Protein AF-A0A1I2YRM5-F1 (afdb_monomer_lite)

Foldseek 3Di:
DDPVPWDWDWDDDPPDIDIDIHPQWDWDADPFAIKIKHWPFQDPAFGGKMKIWGDGDDDDPDFDKDKDKTKMWIWDAGDDPDDDDDDRIDIDIDIDIDIDGDDDD

pLDDT: mean 89.1, std 12.2, range [50.88, 98.31]

Sequence (105 aa):
MGINGKRHFTYQDLQQTLNFSGAEIGQADNEIGTLVTVTIRMTVDTGGTTFRILLPRINIPGEQMVSVRTIGITTLHRFSIVPASGQRDFFTVTRLSGSASRVFF

Secondary structure (DSSP, 8-state):
--TTS--EEEEE-SS-EEEEEGGGSEEEEETTEEEEEEEEEEETTTEEEEEEEEE------TT--EEEEEEEEEEEEE--SS---S--EEEEEEEEEEEE-----

Structure (mmCIF, N/CA/C/O backbone):
data_AF-A0A1I2YRM5-F1
#
_entry.id   AF-A0A1I2YRM5-F1
#
loop_
_atom_site.group_PDB
_atom_site.id
_atom_site.type_symbol
_atom_site.label_atom_id
_atom_site.label_alt_id
_atom_site.label_comp_id
_atom_site.label_asym_id
_atom_site.label_entity_id
_atom_site.label_seq_id
_atom_site.pdbx_PDB_ins_code
_atom_site.Cartn_x
_atom_site.Cartn_y
_atom_site.Cartn_z
_atom_site.occupancy
_atom_site.B_iso_or_equiv
_atom_site.auth_seq_id
_atom_site.auth_comp_id
_atom_site.auth_asym_id
_atom_site.auth_atom_id
_atom_site.pdbx_PDB_model_num
ATOM 1 N N . MET A 1 1 ? -11.411 10.585 5.305 1.00 51.16 1 MET A N 1
ATOM 2 C CA . MET A 1 1 ? -12.081 11.420 4.282 1.00 51.16 1 MET A CA 1
ATOM 3 C C . MET A 1 1 ? -11.965 12.857 4.753 1.00 51.16 1 MET A C 1
ATOM 5 O O . MET A 1 1 ? -12.178 13.086 5.935 1.00 51.16 1 MET A O 1
ATOM 9 N N . GLY A 1 2 ? -11.541 13.778 3.893 1.00 50.88 2 GLY A N 1
ATOM 10 C CA . GLY A 1 2 ? -11.461 15.199 4.216 1.00 50.88 2 GLY A CA 1
ATOM 11 C C . GLY A 1 2 ? -12.789 15.880 3.917 1.00 50.88 2 GLY A C 1
ATOM 12 O O . GLY A 1 2 ? -13.660 15.296 3.274 1.00 50.88 2 GLY A O 1
ATOM 13 N N . ILE A 1 3 ? -12.892 17.132 4.343 1.00 54.03 3 ILE A N 1
ATOM 14 C CA . ILE A 1 3 ? -14.060 18.038 4.326 1.00 54.03 3 ILE A CA 1
ATOM 15 C C . ILE A 1 3 ? -14.752 18.168 2.943 1.00 54.03 3 ILE A C 1
ATOM 17 O O . ILE A 1 3 ? -15.849 18.697 2.834 1.00 54.03 3 ILE A O 1
ATOM 21 N N . ASN A 1 4 ? -14.146 17.622 1.883 1.00 63.38 4 ASN A N 1
ATOM 22 C CA . ASN A 1 4 ? -14.601 17.702 0.494 1.00 63.38 4 ASN A CA 1
ATOM 23 C C . ASN A 1 4 ? -15.167 16.364 -0.042 1.00 63.38 4 ASN A C 1
ATOM 25 O O . ASN A 1 4 ? -15.300 16.206 -1.254 1.00 63.38 4 ASN A O 1
ATOM 29 N N . GLY A 1 5 ? -15.380 15.352 0.815 1.00 71.88 5 GLY A N 1
ATOM 30 C CA . GLY A 1 5 ? -15.853 14.011 0.418 1.00 71.88 5 GLY A CA 1
ATOM 31 C C . GLY A 1 5 ? -14.838 13.180 -0.385 1.00 71.88 5 GLY A C 1
ATOM 32 O O . GLY A 1 5 ? -15.154 12.101 -0.886 1.00 71.88 5 GLY A O 1
ATOM 33 N N . LYS A 1 6 ? -13.602 13.675 -0.525 1.00 83.31 6 LYS A N 1
ATOM 34 C CA . LYS A 1 6 ? -12.525 12.994 -1.248 1.00 83.31 6 LYS A CA 1
ATOM 35 C C . LYS A 1 6 ? -11.825 11.985 -0.346 1.00 83.31 6 LYS A C 1
ATOM 37 O O . LYS A 1 6 ? -11.611 12.221 0.846 1.00 83.31 6 LYS A O 1
ATOM 42 N N . ARG A 1 7 ? -11.428 10.860 -0.944 1.00 89.00 7 ARG A N 1
ATOM 43 C CA . ARG A 1 7 ? -10.580 9.844 -0.305 1.00 89.00 7 ARG A CA 1
ATOM 44 C C . ARG A 1 7 ? -9.248 10.481 0.082 1.00 89.00 7 ARG A C 1
ATOM 46 O O . ARG A 1 7 ? -8.753 11.319 -0.666 1.00 89.00 7 ARG A O 1
ATOM 53 N N . HIS A 1 8 ? -8.689 10.068 1.216 1.00 94.38 8 HIS A N 1
ATOM 54 C CA . HIS A 1 8 ? -7.344 10.446 1.648 1.00 94.38 8 HIS A CA 1
ATOM 55 C C . HIS A 1 8 ? -6.553 9.199 1.995 1.00 94.38 8 HIS A C 1
ATOM 57 O O . HIS A 1 8 ? -7.115 8.233 2.515 1.00 94.38 8 HIS A O 1
ATOM 63 N N . PHE A 1 9 ? -5.259 9.258 1.724 1.00 96.38 9 PHE A N 1
ATOM 64 C CA . PHE A 1 9 ? -4.312 8.216 2.060 1.00 96.38 9 PHE A CA 1
ATOM 65 C C . PHE A 1 9 ? -3.026 8.874 2.548 1.00 96.38 9 PHE A C 1
ATOM 67 O O . PHE A 1 9 ? -2.486 9.737 1.860 1.00 96.38 9 PHE A O 1
ATOM 74 N N . THR A 1 10 ? -2.532 8.452 3.707 1.00 97.38 10 THR A N 1
ATOM 75 C CA . THR A 1 10 ? -1.221 8.866 4.209 1.00 97.38 10 THR A CA 1
ATOM 76 C C . THR A 1 10 ? -0.305 7.655 4.202 1.00 97.38 10 THR A C 1
ATOM 78 O O . THR A 1 10 ? -0.610 6.630 4.810 1.00 97.38 10 THR A O 1
ATOM 81 N N . TYR A 1 11 ? 0.805 7.773 3.483 1.00 97.00 11 TYR A N 1
ATOM 82 C CA . TYR A 1 11 ? 1.901 6.817 3.509 1.00 97.00 11 TYR A CA 1
ATOM 83 C C . TYR A 1 11 ? 3.014 7.383 4.385 1.00 97.00 11 TYR A C 1
ATOM 85 O O . TYR A 1 11 ? 3.382 8.546 4.225 1.00 97.00 11 TYR A O 1
ATOM 93 N N . GLN A 1 12 ? 3.572 6.566 5.271 1.00 96.06 12 GLN A N 1
ATOM 94 C CA . GLN A 1 12 ? 4.714 6.952 6.087 1.00 96.06 12 GLN A CA 1
ATOM 95 C C . GLN A 1 12 ? 5.691 5.787 6.204 1.00 96.06 12 GLN A C 1
ATOM 97 O O . GLN A 1 12 ? 5.295 4.656 6.486 1.00 96.06 12 GLN A O 1
ATOM 102 N N . ASP A 1 13 ? 6.970 6.086 6.016 1.00 92.19 13 ASP A N 1
ATOM 103 C CA . ASP A 1 13 ? 8.081 5.196 6.327 1.00 92.19 13 ASP A CA 1
ATOM 104 C C . ASP A 1 13 ? 9.171 5.957 7.104 1.00 92.19 13 ASP A C 1
ATOM 106 O O . ASP A 1 13 ? 8.948 7.063 7.597 1.00 92.19 13 ASP A O 1
ATOM 110 N N . LEU A 1 14 ? 10.349 5.347 7.255 1.00 91.94 14 LEU A N 1
ATOM 111 C CA . LEU A 1 14 ? 11.475 5.947 7.977 1.00 91.94 14 LEU A CA 1
ATOM 112 C C . LEU A 1 14 ? 12.058 7.193 7.288 1.00 91.94 14 LEU A C 1
ATOM 114 O O . LEU A 1 14 ? 12.817 7.925 7.915 1.00 91.94 14 LEU A O 1
ATOM 118 N N . GLN A 1 15 ? 11.764 7.410 6.005 1.00 92.94 15 GLN A N 1
ATOM 119 C CA . GLN A 1 15 ? 12.371 8.456 5.183 1.00 92.94 15 GLN A CA 1
ATOM 120 C C . GLN A 1 15 ? 11.406 9.604 4.890 1.00 92.94 15 GLN A C 1
ATOM 122 O O . GLN A 1 15 ? 11.851 10.738 4.723 1.00 92.94 15 GLN A O 1
ATOM 127 N N . GLN A 1 16 ? 10.104 9.328 4.786 1.00 92.88 16 GLN A N 1
ATOM 128 C CA . GLN A 1 16 ? 9.1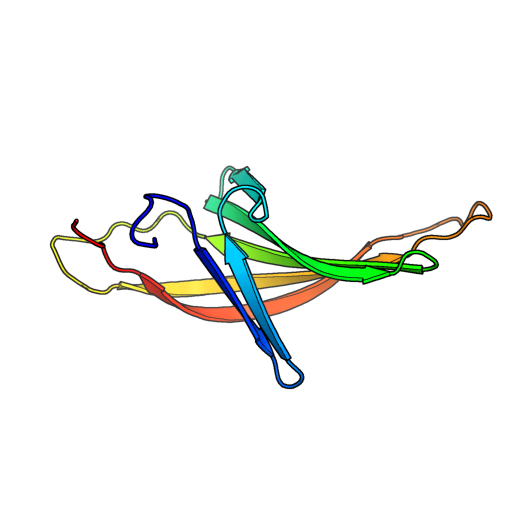39 10.313 4.304 1.00 92.88 16 GLN A CA 1
ATOM 129 C C . GLN A 1 16 ? 7.712 10.076 4.801 1.00 92.88 16 GLN A C 1
ATOM 131 O O . GLN A 1 16 ? 7.315 8.972 5.171 1.00 92.88 16 GLN A O 1
ATOM 136 N N . THR A 1 17 ? 6.918 11.146 4.744 1.00 97.19 17 THR A N 1
ATOM 137 C CA . THR A 1 17 ? 5.456 11.114 4.850 1.00 97.19 17 THR A CA 1
ATOM 138 C C . THR A 1 17 ? 4.867 11.715 3.581 1.00 97.19 17 THR A C 1
ATOM 140 O O . THR A 1 17 ? 5.220 12.831 3.206 1.00 97.19 17 THR A O 1
ATOM 143 N N . LEU A 1 18 ? 3.967 10.986 2.928 1.00 97.12 18 LEU A N 1
ATOM 144 C CA . LEU A 1 18 ? 3.291 11.399 1.701 1.00 97.12 18 LEU A CA 1
ATOM 145 C C . LEU A 1 18 ? 1.781 11.380 1.922 1.00 97.12 18 LEU A C 1
ATOM 147 O O . LEU A 1 18 ? 1.246 10.451 2.527 1.00 97.12 18 LEU A O 1
ATOM 151 N N . ASN A 1 19 ? 1.094 12.395 1.407 1.00 97.50 19 ASN A N 1
ATOM 152 C CA . ASN A 1 19 ? -0.353 12.527 1.507 1.00 97.50 19 ASN A CA 1
ATOM 153 C C . ASN A 1 19 ? -0.954 12.549 0.107 1.00 97.50 19 ASN A C 1
ATOM 155 O O . ASN A 1 19 ? -0.500 13.306 -0.744 1.00 97.50 19 ASN A O 1
ATOM 159 N N . PHE A 1 20 ? -1.985 11.740 -0.096 1.00 96.62 20 PHE A N 1
ATOM 160 C CA . PHE A 1 20 ? -2.686 11.600 -1.365 1.00 96.62 20 PHE A CA 1
ATOM 161 C C . PHE A 1 20 ? -4.169 11.873 -1.165 1.00 96.62 20 PHE A C 1
ATOM 163 O O . PHE A 1 20 ? -4.731 11.618 -0.090 1.00 96.62 20 PHE A O 1
ATOM 170 N N . SER A 1 21 ? -4.822 12.354 -2.215 1.00 95.94 21 SER A N 1
ATOM 171 C CA . SER A 1 21 ? -6.245 12.641 -2.217 1.00 95.94 21 SER A CA 1
ATOM 172 C C . SER A 1 21 ? -6.907 12.370 -3.567 1.00 95.94 21 SER A C 1
ATOM 174 O O . SER A 1 21 ? -6.308 12.499 -4.633 1.00 95.94 21 SER A O 1
ATOM 176 N N . GLY A 1 22 ? -8.191 12.009 -3.536 1.00 94.19 22 GLY A N 1
ATOM 177 C CA . GLY A 1 22 ? -9.004 11.887 -4.750 1.00 94.19 22 GLY A CA 1
ATOM 178 C C . GLY A 1 22 ? -8.399 10.941 -5.797 1.00 94.19 22 GLY A C 1
ATOM 179 O O . GLY A 1 22 ? -8.263 9.749 -5.537 1.00 94.19 22 GLY A O 1
ATOM 180 N N . ALA A 1 23 ? -8.072 11.476 -6.979 1.00 94.75 23 ALA A N 1
ATOM 181 C CA . ALA A 1 23 ? -7.596 10.711 -8.136 1.00 94.75 23 ALA A CA 1
ATOM 182 C C . ALA A 1 23 ? -6.158 10.177 -7.995 1.00 94.75 23 ALA A C 1
ATOM 184 O O . ALA A 1 23 ? -5.764 9.292 -8.747 1.00 94.75 23 ALA A O 1
ATOM 185 N N . GLU A 1 24 ? -5.391 10.666 -7.018 1.00 95.25 24 GLU A N 1
ATOM 186 C CA . GLU A 1 24 ? -4.059 10.132 -6.694 1.00 95.25 24 GLU A CA 1
ATOM 187 C C . GLU A 1 24 ? -4.138 8.732 -6.055 1.00 95.25 24 GLU A C 1
ATOM 189 O O . GLU A 1 24 ? -3.129 8.039 -5.927 1.00 95.25 24 GLU A O 1
ATOM 194 N N . ILE A 1 25 ? -5.343 8.319 -5.643 1.00 97.25 25 ILE A N 1
ATOM 195 C CA . ILE A 1 25 ? -5.619 7.061 -4.957 1.00 97.25 25 ILE A CA 1
ATOM 196 C C . ILE A 1 25 ? -6.379 6.133 -5.907 1.00 97.25 25 ILE A C 1
ATOM 198 O O . ILE A 1 25 ? -7.595 6.254 -6.093 1.00 97.25 25 ILE A O 1
ATOM 202 N N . GLY A 1 26 ? -5.664 5.161 -6.468 1.00 97.06 26 GLY A N 1
ATOM 203 C CA . GLY A 1 26 ? -6.261 4.081 -7.247 1.00 97.06 26 GLY A CA 1
ATOM 204 C C . GLY A 1 26 ? -6.962 3.063 -6.347 1.00 97.06 26 GLY A C 1
ATOM 205 O O . GLY A 1 26 ? -6.493 2.773 -5.245 1.00 97.06 26 GLY A O 1
ATOM 206 N N . GLN A 1 27 ? -8.073 2.498 -6.816 1.00 96.75 27 GLN A N 1
ATOM 207 C CA . GLN A 1 27 ? -8.775 1.402 -6.147 1.00 96.75 27 GLN A CA 1
ATOM 208 C C . GLN A 1 27 ? -9.170 0.335 -7.161 1.00 96.75 27 GLN A C 1
ATOM 210 O O . GLN A 1 27 ? -9.651 0.664 -8.244 1.00 96.75 27 GLN A O 1
ATOM 215 N N . ALA A 1 28 ? -8.981 -0.926 -6.789 1.00 97.75 28 ALA A N 1
ATOM 216 C CA . ALA A 1 28 ? -9.468 -2.072 -7.539 1.00 97.75 28 ALA A CA 1
ATOM 217 C C . ALA A 1 28 ? -10.071 -3.087 -6.565 1.00 97.75 28 ALA A C 1
ATOM 219 O O . ALA A 1 28 ? -9.371 -3.595 -5.686 1.00 97.75 28 ALA A O 1
ATOM 220 N N . ASP A 1 29 ? -11.362 -3.365 -6.712 1.00 97.25 29 ASP A N 1
ATOM 221 C CA . ASP A 1 29 ? -12.024 -4.420 -5.952 1.00 97.25 29 ASP A CA 1
ATOM 222 C C . ASP A 1 29 ? -11.613 -5.796 -6.479 1.00 97.25 29 ASP A C 1
ATOM 224 O O . ASP A 1 29 ? -11.416 -5.993 -7.678 1.00 97.25 29 ASP A O 1
ATOM 228 N N . ASN A 1 30 ? -11.472 -6.749 -5.565 1.00 94.44 30 ASN A N 1
ATOM 229 C CA . ASN A 1 30 ? -11.144 -8.137 -5.853 1.00 94.44 30 ASN A CA 1
ATOM 230 C C . ASN A 1 30 ? -11.891 -9.083 -4.893 1.00 94.44 30 ASN A C 1
ATOM 232 O O . ASN A 1 30 ? -12.652 -8.678 -4.003 1.00 94.44 30 ASN A O 1
ATOM 236 N N . GLU A 1 31 ? -11.700 -10.382 -5.089 1.00 96.00 31 GLU A N 1
ATOM 237 C CA . GLU A 1 31 ? -12.362 -11.436 -4.326 1.00 96.00 31 GLU A CA 1
ATOM 238 C C . GLU A 1 31 ? -11.998 -11.434 -2.831 1.00 96.00 31 GLU A C 1
ATOM 240 O O . GLU A 1 31 ? -12.815 -11.859 -2.012 1.00 96.00 31 GLU A O 1
ATOM 245 N N . ILE A 1 32 ? -10.836 -10.880 -2.462 1.00 95.00 32 ILE A N 1
ATOM 246 C CA . ILE A 1 32 ? -10.319 -10.830 -1.084 1.00 95.00 32 ILE A CA 1
ATOM 247 C C . ILE A 1 32 ? -10.427 -9.445 -0.413 1.00 95.00 32 ILE A C 1
ATOM 249 O O . ILE A 1 32 ? -10.091 -9.310 0.765 1.00 95.00 32 ILE A O 1
ATOM 253 N N . GLY A 1 33 ? -10.923 -8.417 -1.108 1.00 96.50 33 GLY A N 1
ATOM 254 C CA . GLY A 1 33 ? -11.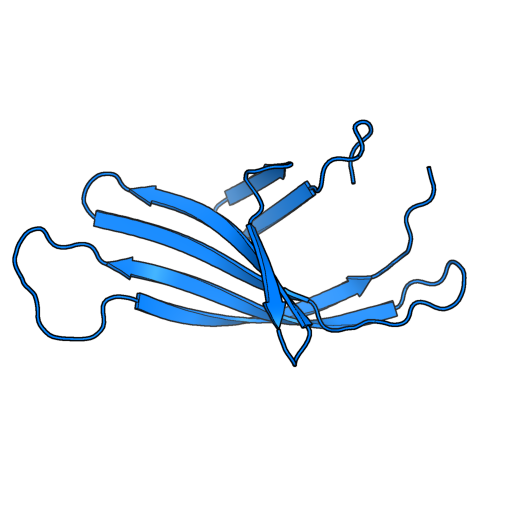030 -7.052 -0.585 1.00 96.50 33 GLY A CA 1
ATOM 255 C C . GLY A 1 33 ? -10.888 -5.968 -1.654 1.00 96.50 33 GLY A C 1
ATOM 256 O O . GLY A 1 33 ? -11.197 -6.184 -2.820 1.00 96.50 33 GLY A O 1
ATOM 257 N N . THR A 1 34 ? -10.408 -4.793 -1.252 1.00 97.69 34 THR A N 1
ATOM 258 C CA . THR A 1 34 ? -10.116 -3.670 -2.155 1.00 97.69 34 THR A CA 1
ATOM 259 C C . THR A 1 34 ? -8.622 -3.377 -2.121 1.00 97.69 34 THR A C 1
ATOM 261 O O . THR A 1 34 ? -8.057 -3.099 -1.063 1.00 97.69 34 THR A O 1
ATOM 264 N N . LEU A 1 35 ? -7.960 -3.411 -3.274 1.00 98.12 35 LEU A N 1
ATOM 265 C CA . LEU A 1 35 ? -6.563 -3.019 -3.408 1.00 98.12 35 LEU A CA 1
ATOM 266 C C . LEU A 1 35 ? -6.478 -1.506 -3.623 1.00 98.12 35 LEU A C 1
ATOM 268 O O . LEU A 1 35 ? -6.873 -0.993 -4.670 1.00 98.12 35 LEU A O 1
ATOM 272 N N . VAL A 1 36 ? -5.955 -0.786 -2.634 1.00 98.06 36 VAL A N 1
ATOM 273 C CA . VAL A 1 36 ? -5.741 0.664 -2.712 1.00 98.06 36 VAL A CA 1
ATOM 274 C C . VAL A 1 36 ? -4.298 0.927 -3.111 1.00 98.06 36 VAL A C 1
ATOM 276 O O . VAL A 1 36 ? -3.394 0.372 -2.496 1.00 98.06 36 VAL A O 1
ATOM 279 N N . THR A 1 37 ? -4.079 1.754 -4.131 1.00 98.19 37 THR A N 1
ATOM 280 C CA . THR A 1 37 ? -2.761 2.008 -4.732 1.00 98.19 37 THR A CA 1
ATOM 281 C C . THR A 1 37 ? -2.428 3.495 -4.717 1.00 98.19 37 THR A C 1
ATOM 283 O O . THR A 1 37 ? -3.262 4.314 -5.098 1.00 98.19 37 THR A O 1
ATOM 286 N N . VAL A 1 38 ? -1.191 3.825 -4.347 1.00 97.56 38 VAL A N 1
ATOM 287 C CA . VAL A 1 38 ? -0.603 5.167 -4.469 1.00 97.56 38 VAL A CA 1
ATOM 288 C C . VAL A 1 38 ? 0.813 5.072 -5.041 1.00 97.56 38 VAL A C 1
ATOM 290 O O . VAL A 1 38 ? 1.525 4.089 -4.815 1.00 97.56 38 VAL A O 1
ATOM 293 N N . THR A 1 39 ? 1.245 6.092 -5.777 1.00 96.06 39 THR A N 1
ATOM 294 C CA . THR A 1 39 ? 2.626 6.186 -6.274 1.00 96.06 39 THR A CA 1
ATOM 295 C C . THR A 1 39 ? 3.471 6.946 -5.260 1.00 96.06 39 THR A C 1
ATOM 297 O O . THR A 1 39 ? 3.277 8.141 -5.075 1.00 96.06 39 THR A O 1
ATOM 300 N N . ILE A 1 40 ? 4.412 6.265 -4.601 1.00 95.56 40 ILE A N 1
ATOM 301 C CA . ILE A 1 40 ? 5.245 6.857 -3.537 1.00 95.56 40 ILE A CA 1
ATOM 302 C C . ILE A 1 40 ? 6.572 7.422 -4.054 1.00 95.56 40 ILE A C 1
ATOM 304 O O . ILE A 1 40 ? 7.249 8.170 -3.357 1.00 95.56 40 ILE A O 1
ATOM 308 N N . ARG A 1 41 ? 6.966 7.064 -5.280 1.00 91.81 41 ARG A N 1
ATOM 309 C CA . ARG A 1 41 ? 8.115 7.652 -5.970 1.00 91.81 41 ARG A CA 1
ATOM 310 C C . ARG A 1 41 ? 7.913 7.548 -7.475 1.00 91.81 41 ARG A C 1
ATOM 312 O O . ARG A 1 41 ? 7.709 6.451 -7.984 1.00 91.81 41 ARG A O 1
ATOM 319 N N . MET A 1 42 ? 8.017 8.669 -8.178 1.00 79.19 42 MET A N 1
ATOM 320 C CA . MET A 1 42 ? 8.105 8.691 -9.638 1.00 79.19 42 MET A CA 1
ATOM 321 C C . MET A 1 42 ? 9.563 8.929 -10.030 1.00 79.19 42 MET A C 1
ATOM 323 O O . MET A 1 42 ? 10.174 9.865 -9.514 1.00 79.19 42 MET A O 1
ATOM 327 N N . THR A 1 43 ? 10.139 8.111 -10.910 1.00 68.19 43 THR A N 1
ATOM 328 C CA . THR A 1 43 ? 11.457 8.396 -11.492 1.00 68.19 43 THR A CA 1
ATOM 329 C C . THR A 1 43 ? 11.357 8.388 -13.012 1.00 68.19 43 THR A C 1
ATOM 331 O O . THR A 1 43 ? 11.160 7.351 -13.633 1.00 68.19 43 THR A O 1
ATOM 334 N N . VAL A 1 44 ? 11.512 9.568 -13.618 1.00 59.44 44 VAL A N 1
ATOM 335 C CA . VAL A 1 44 ? 11.359 9.787 -15.070 1.00 59.44 44 VAL A CA 1
ATOM 336 C C . VAL A 1 44 ? 12.215 8.810 -15.895 1.00 59.44 44 VAL A C 1
ATOM 338 O O . VAL A 1 44 ? 11.777 8.356 -16.948 1.00 59.44 44 VAL A O 1
ATOM 341 N N . ASP A 1 45 ? 13.372 8.401 -15.363 1.00 55.19 45 ASP A N 1
ATOM 342 C CA . ASP A 1 45 ? 14.398 7.696 -16.140 1.00 55.19 45 ASP A CA 1
ATOM 343 C C . ASP A 1 45 ? 14.539 6.199 -15.792 1.00 55.19 45 ASP A C 1
ATOM 345 O O . ASP A 1 45 ? 15.126 5.436 -16.557 1.00 55.19 45 ASP A O 1
ATOM 349 N N . THR A 1 46 ? 14.036 5.751 -14.632 1.00 57.72 46 THR A N 1
ATOM 350 C CA . THR A 1 46 ? 14.322 4.402 -14.079 1.00 57.72 46 THR A CA 1
ATOM 351 C C . THR A 1 46 ? 13.084 3.600 -13.669 1.00 57.72 46 THR A C 1
ATOM 353 O O . THR A 1 46 ? 13.204 2.416 -13.337 1.00 57.72 46 THR A O 1
ATOM 356 N N . GLY A 1 47 ? 11.897 4.210 -13.742 1.00 74.25 47 GLY A N 1
ATOM 357 C CA . GLY A 1 47 ? 10.612 3.587 -13.441 1.00 74.25 47 GLY A CA 1
ATOM 358 C C . GLY A 1 47 ? 9.887 4.262 -12.278 1.00 74.25 47 GLY A C 1
ATOM 359 O O . GLY A 1 47 ? 9.687 5.472 -12.253 1.00 74.25 47 GLY A O 1
ATOM 360 N N . GLY A 1 48 ? 9.404 3.486 -11.315 1.00 90.94 48 GLY A N 1
ATOM 361 C CA . GLY A 1 48 ? 8.652 4.068 -10.208 1.00 90.94 48 GLY A CA 1
ATOM 362 C C . GLY A 1 48 ? 8.432 3.099 -9.070 1.00 90.94 48 GLY A C 1
ATOM 363 O O . GLY A 1 48 ? 8.586 1.888 -9.222 1.00 90.94 48 GLY A O 1
ATOM 364 N N . THR A 1 49 ? 8.036 3.641 -7.927 1.00 94.00 49 THR A N 1
ATOM 365 C CA . THR A 1 49 ? 7.655 2.846 -6.768 1.00 94.00 49 THR A CA 1
ATOM 366 C C . THR A 1 49 ? 6.212 3.139 -6.418 1.00 94.00 49 THR A C 1
ATOM 368 O O . THR A 1 49 ? 5.831 4.286 -6.168 1.00 94.00 49 THR A O 1
ATOM 371 N N . THR A 1 50 ? 5.409 2.086 -6.365 1.00 96.88 50 THR A N 1
ATOM 372 C CA . THR A 1 50 ? 4.034 2.154 -5.877 1.00 96.88 50 THR A CA 1
ATOM 373 C C . THR A 1 50 ? 3.925 1.437 -4.546 1.00 96.88 50 THR A C 1
ATOM 375 O O . THR A 1 50 ? 4.598 0.435 -4.299 1.00 96.88 50 THR A O 1
ATOM 378 N N . PHE A 1 51 ? 3.057 1.953 -3.690 1.00 98.00 51 PHE A N 1
ATOM 379 C CA . PHE A 1 51 ? 2.606 1.252 -2.506 1.00 98.00 51 PHE A CA 1
ATOM 380 C C . PHE A 1 51 ? 1.157 0.835 -2.705 1.00 98.00 51 PHE A C 1
ATOM 382 O O . PHE A 1 51 ? 0.333 1.610 -3.197 1.00 98.00 51 PHE A O 1
ATOM 389 N N . ARG A 1 52 ? 0.847 -0.397 -2.311 1.00 98.25 52 ARG A N 1
ATOM 390 C CA . ARG A 1 52 ? -0.512 -0.923 -2.296 1.00 98.25 52 ARG A CA 1
ATOM 391 C C . ARG A 1 52 ? -0.843 -1.451 -0.918 1.00 98.25 52 ARG A C 1
ATOM 393 O O . ARG A 1 52 ? 0.000 -2.083 -0.297 1.00 98.25 52 ARG A O 1
ATOM 400 N N . ILE A 1 53 ? -2.070 -1.255 -0.464 1.00 98.06 53 ILE A N 1
ATOM 401 C CA . ILE A 1 53 ? -2.608 -1.950 0.706 1.00 98.06 53 ILE A CA 1
ATOM 402 C C . ILE A 1 53 ? -3.829 -2.751 0.280 1.00 98.06 53 ILE A C 1
ATOM 404 O O . ILE A 1 53 ? -4.692 -2.247 -0.443 1.00 98.06 53 ILE A O 1
ATOM 408 N N . LEU A 1 54 ? -3.899 -4.003 0.725 1.00 97.94 54 LEU A N 1
ATOM 409 C CA . LEU A 1 54 ? -5.121 -4.779 0.603 1.00 97.94 54 LEU A CA 1
ATOM 410 C C . LEU A 1 54 ? -6.034 -4.412 1.772 1.00 97.94 54 LEU A C 1
ATOM 412 O O . LEU A 1 54 ? -5.700 -4.662 2.925 1.00 97.94 54 LEU A O 1
ATOM 416 N N . LEU A 1 55 ? -7.182 -3.810 1.509 1.00 96.88 55 LEU A N 1
ATOM 417 C CA . LEU A 1 55 ? -8.189 -3.574 2.535 1.00 96.88 55 LEU A CA 1
ATOM 418 C C . LEU A 1 55 ? -9.156 -4.760 2.544 1.00 96.88 55 LEU A C 1
ATOM 420 O O . LEU A 1 55 ? -9.886 -4.934 1.567 1.00 96.88 55 LEU A O 1
ATOM 424 N N . PRO A 1 56 ? -9.169 -5.595 3.599 1.00 96.69 56 PRO A N 1
ATOM 425 C CA . PRO A 1 56 ? -10.129 -6.683 3.680 1.00 96.69 56 PRO A CA 1
ATOM 426 C C . PRO A 1 56 ? -11.547 -6.130 3.853 1.00 96.69 56 PRO A C 1
ATOM 428 O O . PRO A 1 56 ? -11.751 -4.995 4.291 1.00 96.69 56 PRO A O 1
ATOM 431 N N . ARG A 1 57 ? -12.548 -6.960 3.554 1.00 94.69 57 ARG A N 1
ATOM 432 C CA . ARG A 1 57 ? -13.944 -6.645 3.875 1.00 94.69 57 ARG A CA 1
ATOM 433 C C . ARG A 1 57 ? -14.107 -6.676 5.393 1.00 94.69 57 ARG A C 1
ATOM 435 O O . ARG A 1 57 ? -13.952 -7.726 6.010 1.00 94.69 57 ARG A O 1
ATOM 442 N N . ILE A 1 58 ? -14.392 -5.524 5.990 1.00 92.75 58 ILE A N 1
ATOM 443 C CA . ILE A 1 58 ? -14.497 -5.364 7.444 1.00 92.75 58 ILE A CA 1
ATOM 444 C C . ILE A 1 58 ? -15.931 -4.980 7.785 1.00 92.75 58 ILE A C 1
ATOM 446 O O . ILE A 1 58 ? -16.464 -4.010 7.249 1.00 92.75 58 ILE A O 1
ATOM 450 N N . ASN A 1 59 ? -16.545 -5.724 8.703 1.00 92.06 59 ASN A N 1
ATOM 451 C CA . ASN A 1 59 ? -17.803 -5.321 9.314 1.00 92.06 59 ASN A CA 1
ATOM 452 C C . ASN A 1 59 ? -17.507 -4.515 10.585 1.00 92.06 59 ASN A C 1
ATOM 454 O O . ASN A 1 59 ? -16.811 -5.001 11.474 1.00 92.06 59 ASN A O 1
ATOM 458 N N . ILE A 1 60 ? -18.030 -3.292 10.664 1.00 91.06 60 ILE A N 1
ATOM 459 C CA . ILE A 1 60 ? -17.847 -2.388 11.806 1.00 91.06 60 ILE A CA 1
ATOM 460 C C . ILE A 1 60 ? -19.210 -2.217 12.488 1.00 91.06 60 ILE A C 1
ATOM 462 O O . ILE A 1 60 ? -20.076 -1.539 1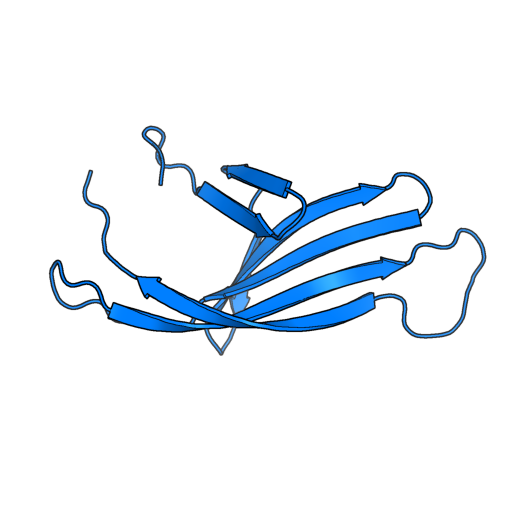1.919 1.00 91.06 60 ILE A O 1
ATOM 466 N N . PRO A 1 61 ? -19.442 -2.841 13.658 1.00 86.38 61 PRO A N 1
ATOM 467 C CA . PRO A 1 61 ? -20.706 -2.721 14.373 1.00 86.38 61 PRO A CA 1
ATOM 468 C C . PRO A 1 61 ? -20.807 -1.360 15.082 1.00 86.38 61 PRO A C 1
ATOM 470 O O . PRO A 1 61 ? -19.982 -1.022 15.929 1.00 86.38 61 PRO A O 1
ATOM 473 N N . GLY A 1 62 ? -21.844 -0.583 14.761 1.00 83.81 62 GLY A N 1
ATOM 474 C CA . GLY A 1 62 ? -22.096 0.720 15.391 1.00 83.81 62 GLY A CA 1
ATOM 475 C C . GLY A 1 62 ? -20.953 1.722 15.183 1.00 83.81 62 GLY A C 1
ATOM 476 O O . GLY A 1 62 ? -20.438 1.862 14.074 1.00 83.81 62 GLY A O 1
ATOM 477 N N . GLU A 1 63 ? -20.570 2.415 16.256 1.00 75.50 63 GLU A N 1
ATOM 478 C CA . GLU A 1 63 ? -19.486 3.415 16.279 1.00 75.50 63 GLU A CA 1
ATOM 479 C C . GLU A 1 63 ? -18.140 2.834 16.746 1.00 75.50 63 GLU A C 1
ATOM 481 O O . GLU A 1 63 ? -17.222 3.560 17.121 1.00 75.50 63 GLU A O 1
ATOM 486 N N . GLN A 1 64 ? -18.011 1.507 16.759 1.00 82.69 64 GLN A N 1
ATOM 487 C CA . GLN A 1 64 ? -16.831 0.848 17.307 1.00 82.69 64 GLN A CA 1
ATOM 488 C C . GLN A 1 64 ? -15.620 0.950 16.374 1.00 82.69 64 GLN A C 1
ATOM 490 O O . GLN A 1 64 ? -15.733 1.086 15.154 1.00 82.69 64 GLN A O 1
ATOM 495 N N . MET A 1 65 ? -14.438 0.822 16.973 1.00 91.25 65 MET A N 1
ATOM 496 C CA . MET A 1 65 ? -13.180 0.629 16.264 1.00 91.25 65 MET A CA 1
ATOM 497 C C . MET A 1 65 ? -12.851 -0.868 16.217 1.00 91.25 65 MET A C 1
ATOM 499 O O . MET A 1 65 ? -12.847 -1.534 17.250 1.00 91.25 65 MET A O 1
ATOM 503 N N . VAL A 1 66 ? -12.550 -1.397 15.031 1.00 94.81 66 VAL A N 1
ATOM 504 C CA . VAL A 1 66 ? -12.220 -2.819 14.833 1.00 94.81 66 VAL A CA 1
ATOM 505 C C . VAL A 1 66 ? -10.759 -2.954 14.432 1.00 94.81 66 VAL A C 1
ATOM 507 O O . VAL A 1 66 ? -10.305 -2.258 13.524 1.00 94.81 66 VAL A O 1
ATOM 510 N N . SER A 1 67 ? -10.019 -3.854 15.086 1.00 96.06 67 SER A N 1
ATOM 511 C CA 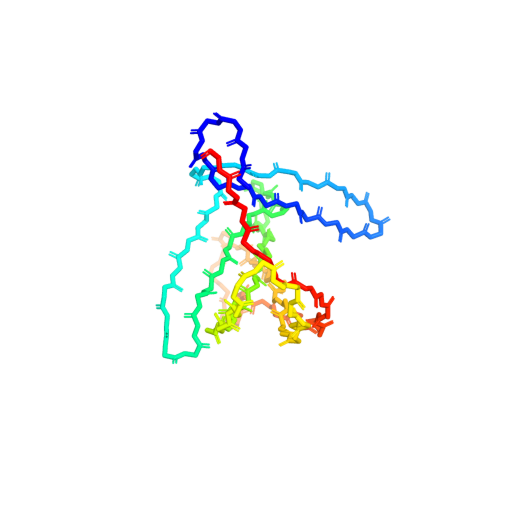. SER A 1 67 ? -8.636 -4.150 14.702 1.00 96.06 67 SER A CA 1
ATOM 512 C C . SER A 1 67 ? -8.587 -4.820 13.329 1.00 96.06 67 SER A C 1
ATOM 514 O O . SER A 1 67 ? -9.343 -5.746 13.040 1.00 96.06 67 SER A O 1
ATOM 516 N N . VAL A 1 68 ? -7.659 -4.366 12.493 1.00 96.75 68 VAL A N 1
ATOM 517 C CA . VAL A 1 68 ? -7.423 -4.880 11.146 1.00 96.75 68 VAL A CA 1
ATOM 518 C C . VAL A 1 68 ? -5.985 -5.352 11.051 1.00 96.75 68 VAL A C 1
ATOM 520 O O . VAL A 1 68 ? -5.053 -4.631 11.406 1.00 96.75 68 VAL A O 1
ATOM 523 N N . ARG A 1 69 ? -5.799 -6.555 10.514 1.00 98.00 69 ARG A N 1
ATOM 524 C CA . ARG A 1 69 ? -4.495 -7.062 10.087 1.00 98.00 69 ARG A CA 1
ATOM 525 C C . ARG A 1 69 ? -4.543 -7.292 8.593 1.00 98.00 69 ARG A C 1
ATOM 527 O O . ARG A 1 69 ? -5.487 -7.896 8.094 1.00 98.00 69 ARG A O 1
ATOM 534 N N . THR A 1 70 ? -3.540 -6.795 7.887 1.00 97.94 70 THR A N 1
ATOM 535 C CA . THR A 1 70 ? -3.466 -6.924 6.434 1.00 97.94 70 THR A CA 1
ATOM 536 C C . THR A 1 70 ? -2.020 -6.850 5.945 1.00 97.94 70 THR A C 1
ATOM 538 O O . THR A 1 70 ? -1.080 -6.921 6.739 1.00 97.94 70 THR A O 1
ATOM 541 N N . ILE A 1 71 ? -1.830 -6.733 4.636 1.00 98.25 71 ILE A N 1
ATOM 542 C CA . ILE A 1 71 ? -0.543 -6.558 3.985 1.00 98.25 71 ILE A CA 1
ATOM 543 C C . ILE A 1 71 ? -0.490 -5.253 3.190 1.00 98.25 71 ILE A C 1
ATOM 545 O O . ILE A 1 71 ? -1.451 -4.851 2.530 1.00 98.25 71 ILE A O 1
ATOM 549 N N . GLY A 1 72 ? 0.674 -4.621 3.252 1.00 98.12 72 GLY A N 1
ATOM 550 C CA . GLY A 1 72 ? 1.148 -3.653 2.280 1.00 98.12 72 GLY A CA 1
ATOM 551 C C . GLY A 1 72 ? 2.068 -4.336 1.272 1.00 98.12 72 GLY A C 1
ATOM 552 O O . GLY A 1 72 ? 2.786 -5.276 1.616 1.00 98.12 72 GLY A O 1
ATOM 553 N N . ILE A 1 73 ? 2.049 -3.865 0.033 1.00 98.31 73 ILE A N 1
ATOM 554 C CA . ILE A 1 73 ? 2.883 -4.341 -1.064 1.00 98.31 73 ILE A CA 1
ATOM 555 C C . ILE A 1 73 ? 3.567 -3.123 -1.675 1.00 98.31 73 ILE A C 1
ATOM 557 O O . ILE A 1 73 ? 2.928 -2.309 -2.345 1.00 98.31 73 ILE A O 1
ATOM 561 N N . THR A 1 74 ? 4.874 -3.014 -1.479 1.00 97.50 74 THR A N 1
ATOM 562 C CA . THR A 1 74 ? 5.702 -2.040 -2.193 1.00 97.50 74 THR A CA 1
ATOM 563 C C . THR A 1 74 ? 6.187 -2.687 -3.478 1.00 97.50 74 THR A C 1
ATOM 565 O O . THR A 1 74 ? 6.789 -3.758 -3.441 1.00 97.50 74 THR A O 1
ATOM 568 N N . THR A 1 75 ? 5.901 -2.064 -4.618 1.00 96.81 75 THR A N 1
ATOM 569 C CA . THR A 1 75 ? 6.337 -2.545 -5.933 1.00 96.81 75 THR A CA 1
ATOM 570 C C . THR A 1 75 ? 7.348 -1.582 -6.523 1.00 96.81 75 THR A C 1
ATOM 572 O O . THR A 1 75 ? 7.029 -0.413 -6.735 1.00 96.81 75 THR A O 1
ATOM 575 N N . LEU A 1 76 ? 8.551 -2.083 -6.797 1.00 93.88 76 LEU A N 1
ATOM 576 C CA . LEU A 1 76 ? 9.549 -1.392 -7.602 1.00 93.88 76 LEU A CA 1
ATOM 577 C C . LEU A 1 76 ? 9.361 -1.792 -9.065 1.00 93.88 76 LEU A C 1
ATOM 579 O O . LEU A 1 76 ? 9.604 -2.945 -9.425 1.00 93.88 76 LEU A O 1
ATOM 583 N N . HIS A 1 77 ? 8.965 -0.828 -9.886 1.00 91.88 77 HIS A N 1
ATOM 584 C CA . HIS A 1 77 ? 8.843 -0.962 -11.330 1.00 91.88 77 HIS A CA 1
ATOM 585 C C . HIS A 1 77 ? 10.186 -0.606 -11.963 1.00 91.88 77 HIS A C 1
ATOM 587 O O . HIS A 1 77 ? 10.586 0.558 -11.939 1.00 91.88 77 HIS A O 1
ATOM 593 N N . ARG A 1 78 ? 10.899 -1.590 -12.516 1.00 85.69 78 ARG A N 1
ATOM 594 C CA . ARG A 1 78 ? 12.121 -1.343 -13.287 1.00 85.69 78 ARG A CA 1
ATOM 595 C C . ARG A 1 78 ? 11.768 -1.052 -14.736 1.00 85.69 78 ARG A C 1
ATOM 597 O O . ARG A 1 78 ? 11.185 -1.889 -15.428 1.00 85.69 78 ARG A O 1
ATOM 604 N N . PHE A 1 79 ? 12.170 0.123 -15.198 1.00 77.62 79 PHE A N 1
ATOM 605 C CA . PHE A 1 79 ? 12.088 0.496 -16.601 1.00 77.62 79 PHE A CA 1
ATOM 606 C C . PHE A 1 79 ? 13.463 0.376 -17.270 1.00 77.62 79 PHE A C 1
ATOM 608 O O . PHE A 1 79 ? 14.488 0.668 -16.660 1.00 77.62 79 PHE A O 1
ATOM 615 N N . SER A 1 80 ? 13.480 -0.074 -18.524 1.00 70.69 80 SER A N 1
ATOM 616 C CA . SER A 1 80 ? 14.667 -0.113 -19.379 1.00 70.69 80 SER A CA 1
ATOM 617 C C . SER A 1 80 ? 14.247 0.259 -20.796 1.00 70.69 80 SER A C 1
ATOM 619 O O . SER A 1 80 ? 13.260 -0.274 -21.302 1.00 70.69 80 SER A O 1
ATOM 621 N N . ILE A 1 81 ? 15.005 1.153 -21.433 1.00 73.12 81 ILE A N 1
ATOM 622 C CA . ILE A 1 81 ? 14.821 1.531 -22.844 1.00 73.12 81 ILE A CA 1
ATOM 623 C C . ILE A 1 81 ? 15.278 0.431 -23.813 1.00 73.12 81 ILE A C 1
ATOM 625 O O . ILE A 1 81 ? 14.840 0.396 -24.959 1.00 73.12 81 ILE A O 1
ATOM 629 N N . VAL A 1 82 ? 16.140 -0.482 -23.357 1.00 78.31 82 VAL A N 1
ATOM 630 C CA . VAL A 1 82 ? 16.566 -1.663 -24.118 1.00 78.31 82 VAL A CA 1
ATOM 631 C C . VAL A 1 82 ? 15.717 -2.862 -23.683 1.00 78.31 82 VAL A C 1
ATOM 633 O O . VAL A 1 82 ? 15.518 -3.033 -22.473 1.00 78.31 82 VAL A O 1
ATOM 636 N N . PRO A 1 83 ? 15.238 -3.711 -24.615 1.00 73.00 83 PRO A N 1
ATOM 637 C CA . PRO A 1 83 ? 14.524 -4.935 -24.275 1.00 73.00 83 PRO A CA 1
ATOM 638 C C . PRO A 1 83 ? 15.354 -5.808 -23.330 1.00 73.00 83 PRO A C 1
ATOM 640 O O . PRO A 1 83 ? 16.419 -6.302 -23.693 1.00 73.00 83 PRO A O 1
ATOM 643 N N . ALA A 1 84 ? 14.861 -5.984 -22.107 1.00 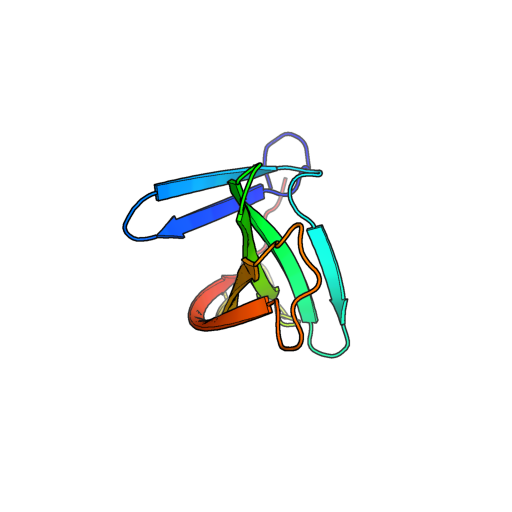73.44 84 ALA A N 1
ATOM 644 C CA . ALA A 1 84 ? 15.454 -6.867 -21.116 1.00 73.44 84 ALA A CA 1
ATOM 645 C C . ALA A 1 84 ? 14.476 -8.007 -20.826 1.00 73.44 84 ALA A C 1
ATOM 647 O O . ALA A 1 84 ? 13.309 -7.769 -20.506 1.00 73.44 84 ALA A O 1
ATOM 648 N N . SER A 1 85 ? 14.951 -9.244 -20.944 1.00 83.12 85 SER A N 1
ATOM 649 C CA . SER A 1 85 ? 14.182 -10.429 -20.566 1.00 83.12 85 SER A CA 1
ATOM 650 C C . SER A 1 85 ? 14.076 -10.538 -19.044 1.00 83.12 85 SER A C 1
ATO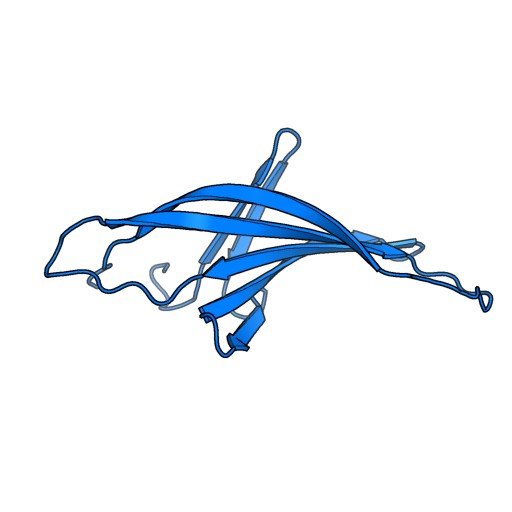M 652 O O . SER A 1 85 ? 15.048 -10.288 -18.331 1.00 83.12 85 SER A O 1
ATOM 654 N N . GLY A 1 86 ? 12.914 -10.967 -18.547 1.00 87.62 86 GLY A N 1
ATOM 655 C CA . GLY A 1 86 ? 12.696 -11.285 -17.134 1.00 87.62 86 GLY A CA 1
ATOM 656 C C . GLY A 1 86 ? 11.681 -10.389 -16.420 1.00 87.62 86 GLY A C 1
ATOM 657 O O . GLY A 1 86 ? 10.935 -9.622 -17.027 1.00 87.62 86 GLY A O 1
ATOM 658 N N . GLN A 1 87 ? 11.632 -10.537 -15.097 1.00 90.25 87 GLN A N 1
ATOM 659 C CA . GLN A 1 87 ? 10.712 -9.825 -14.212 1.00 90.25 87 GLN A CA 1
ATOM 660 C C . GLN A 1 87 ? 11.086 -8.340 -14.092 1.00 90.25 87 GLN A C 1
ATOM 662 O O . GLN A 1 87 ? 12.237 -8.000 -13.816 1.00 90.25 87 GLN A O 1
ATOM 667 N N . ARG A 1 88 ? 10.098 -7.454 -14.266 1.00 89.31 88 ARG A N 1
ATOM 668 C CA . ARG A 1 88 ? 10.272 -5.991 -14.162 1.00 89.31 88 ARG A CA 1
ATOM 669 C C . ARG A 1 88 ? 9.711 -5.388 -12.879 1.00 89.31 88 ARG A C 1
ATOM 671 O O . ARG A 1 88 ? 10.132 -4.303 -12.495 1.00 89.31 88 ARG A O 1
ATOM 678 N N . ASP A 1 89 ? 8.824 -6.107 -12.203 1.00 93.00 89 ASP A N 1
ATOM 679 C CA . ASP A 1 89 ? 8.182 -5.662 -10.971 1.00 93.00 89 ASP A CA 1
ATOM 680 C C . ASP A 1 89 ? 8.693 -6.478 -9.796 1.00 93.00 89 ASP A C 1
ATOM 682 O O . ASP A 1 89 ? 8.582 -7.700 -9.798 1.00 93.00 89 ASP A O 1
ATOM 686 N N . PHE A 1 90 ? 9.247 -5.816 -8.788 1.00 94.00 90 PHE A N 1
ATOM 687 C CA . PHE A 1 90 ? 9.789 -6.468 -7.598 1.00 94.00 90 PHE A CA 1
ATOM 688 C C . PHE A 1 90 ? 8.943 -6.094 -6.390 1.00 94.00 90 PHE A C 1
ATOM 690 O O . PHE A 1 90 ? 8.665 -4.914 -6.173 1.00 94.00 90 PHE A O 1
ATOM 697 N N . PHE A 1 91 ? 8.545 -7.096 -5.610 1.00 96.69 91 PHE A N 1
ATOM 698 C CA . PHE A 1 91 ? 7.579 -6.934 -4.530 1.00 96.69 91 PHE A CA 1
ATOM 699 C C . PHE A 1 91 ? 8.237 -7.107 -3.166 1.00 96.69 91 PHE A C 1
ATOM 701 O O . PHE A 1 91 ? 8.878 -8.123 -2.903 1.00 96.69 91 PHE A O 1
ATOM 708 N N . THR A 1 92 ? 7.987 -6.152 -2.277 1.00 97.62 92 THR A N 1
ATOM 709 C CA . THR A 1 92 ? 8.226 -6.294 -0.840 1.00 97.62 92 THR A CA 1
ATOM 710 C C . THR A 1 92 ? 6.881 -6.297 -0.132 1.00 97.62 92 THR A C 1
ATOM 712 O O . THR A 1 92 ? 6.091 -5.367 -0.298 1.00 97.62 92 THR A O 1
ATOM 715 N N . VAL A 1 93 ? 6.621 -7.338 0.660 1.00 98.31 93 VAL A N 1
ATOM 716 C CA . VAL A 1 93 ? 5.383 -7.470 1.435 1.00 98.31 93 VAL A CA 1
ATOM 717 C C . VAL A 1 93 ? 5.646 -7.098 2.886 1.00 98.31 93 VAL A C 1
ATOM 719 O O . VAL A 1 93 ? 6.514 -7.674 3.541 1.00 98.31 93 VAL A O 1
ATOM 722 N N . THR A 1 94 ? 4.849 -6.173 3.409 1.00 97.81 94 THR A N 1
ATOM 723 C CA . THR A 1 94 ? 4.907 -5.733 4.804 1.00 97.81 94 THR A CA 1
ATOM 724 C C . THR A 1 94 ? 3.605 -6.106 5.492 1.00 97.81 94 THR A C 1
ATOM 726 O O . THR A 1 94 ? 2.529 -5.742 5.028 1.00 97.81 94 THR A O 1
ATOM 729 N N . ARG A 1 95 ? 3.674 -6.825 6.615 1.00 98.19 95 ARG A N 1
ATOM 730 C CA . ARG A 1 95 ? 2.486 -7.065 7.446 1.00 98.19 95 ARG A CA 1
ATOM 731 C C . ARG A 1 95 ? 2.120 -5.779 8.175 1.00 98.19 95 ARG A C 1
ATOM 733 O O . ARG A 1 95 ? 2.974 -5.170 8.810 1.00 98.19 95 ARG A O 1
ATOM 740 N N . LEU A 1 96 ? 0.854 -5.399 8.100 1.00 97.69 96 LEU A N 1
ATOM 741 C CA . LEU A 1 96 ? 0.319 -4.189 8.704 1.00 97.69 96 LEU A CA 1
ATOM 742 C C . LEU A 1 96 ? -0.732 -4.558 9.743 1.00 97.69 96 LEU A C 1
ATOM 744 O O . LEU A 1 96 ? -1.511 -5.496 9.563 1.00 97.69 96 LEU A O 1
ATOM 748 N N . SER A 1 97 ? -0.751 -3.799 10.831 1.00 97.69 97 SER A N 1
ATOM 749 C CA . SER A 1 97 ? -1.804 -3.839 11.840 1.00 97.69 97 SER A CA 1
ATOM 750 C C . SER A 1 97 ? -2.307 -2.422 12.053 1.00 97.69 97 SER A C 1
ATOM 752 O O . SER A 1 97 ? -1.519 -1.480 12.078 1.00 97.69 97 SER A O 1
ATOM 754 N N . GLY A 1 98 ? -3.612 -2.276 12.189 1.00 95.19 98 GLY A N 1
ATOM 755 C CA . GLY A 1 98 ? -4.250 -0.990 12.396 1.00 95.19 98 GLY A CA 1
ATOM 756 C C . GLY A 1 98 ? -5.683 -1.179 12.848 1.00 95.19 98 GLY A C 1
ATOM 757 O O . GLY A 1 98 ? -6.048 -2.235 13.372 1.00 95.19 98 GLY A O 1
ATOM 758 N N . SER A 1 99 ? -6.493 -0.159 12.605 1.00 95.31 99 SER A N 1
ATOM 759 C CA . SER A 1 99 ? -7.892 -0.150 12.996 1.00 95.31 99 SER A CA 1
ATOM 760 C C . SER A 1 99 ? -8.765 0.479 11.921 1.00 95.31 99 SER A C 1
ATOM 762 O O . SER A 1 99 ? -8.324 1.374 11.201 1.00 95.31 99 SER A O 1
ATOM 764 N N . ALA A 1 100 ? -10.015 0.034 11.846 1.00 94.06 100 ALA A N 1
ATOM 765 C CA . ALA A 1 100 ? -11.053 0.638 11.024 1.00 94.06 100 ALA A CA 1
ATOM 766 C C . ALA A 1 100 ? -12.172 1.201 11.907 1.00 94.06 100 ALA A C 1
ATOM 768 O O . ALA A 1 100 ? -12.552 0.588 12.905 1.00 94.06 100 ALA A O 1
ATOM 769 N N . SER A 1 101 ? -12.710 2.354 11.518 1.00 92.38 101 SER A N 1
ATOM 770 C CA . SER A 1 101 ? -13.866 2.999 12.144 1.00 92.38 101 SER A CA 1
ATOM 771 C C . SER A 1 101 ? -14.740 3.664 11.078 1.00 92.38 101 SER A C 1
ATOM 773 O O . SER A 1 101 ? -14.306 3.886 9.942 1.00 92.38 101 SER A O 1
ATOM 775 N N . ARG A 1 102 ? -15.988 3.977 11.437 1.00 86.69 102 ARG A N 1
ATOM 776 C CA . ARG A 1 102 ? -16.865 4.820 10.617 1.00 86.69 102 ARG A CA 1
ATOM 777 C C . ARG A 1 102 ? -16.568 6.289 10.895 1.00 86.69 102 ARG A C 1
ATOM 779 O O . ARG A 1 102 ? -16.287 6.665 12.027 1.00 86.69 102 ARG A O 1
ATOM 786 N N . VAL A 1 103 ? -16.651 7.110 9.855 1.00 75.44 103 VAL A N 1
ATOM 787 C CA . VAL A 1 103 ? -16.561 8.569 9.967 1.00 75.44 103 VAL A CA 1
ATOM 788 C C . VAL A 1 103 ? -17.916 9.129 9.551 1.00 75.44 103 VAL A C 1
ATOM 790 O O . VAL A 1 103 ? -18.333 8.900 8.416 1.00 75.44 103 VAL A O 1
ATOM 793 N N . PHE A 1 104 ? -18.602 9.801 10.476 1.00 66.94 104 PHE A N 1
ATOM 794 C CA . PHE A 1 104 ? -19.858 10.515 10.228 1.00 66.94 104 PHE A CA 1
ATOM 795 C C . PHE A 1 104 ? -19.550 11.975 9.867 1.00 66.94 104 PHE A C 1
ATOM 797 O O . PHE A 1 104 ? -18.576 12.535 10.374 1.00 66.94 104 PHE A O 1
ATOM 804 N N . PHE A 1 105 ? -20.343 12.561 8.974 1.00 61.88 105 PHE A N 1
ATOM 805 C CA . PHE A 1 105 ? -20.232 13.940 8.491 1.00 61.88 105 PHE A CA 1
ATOM 806 C C . PHE A 1 105 ? -21.611 14.590 8.454 1.00 61.88 105 PHE A C 1
ATOM 808 O O . PHE A 1 105 ? -22.593 13.845 8.230 1.00 61.88 105 PHE A O 1
#

Radius of gyration: 16.11 Å; chains: 1; bounding box: 39×30×42 Å